Protein AF-A0A425DMB1-F1 (afdb_monomer_lite)

pLDDT: mean 73.44, std 11.32, range [36.34, 86.81]

Foldseek 3Di:
DVPPLPVVLVVLVVQFVDDSVCSVPDFVVVSVVRNVVVVCVVVVHDDDDDDDDDPDVVVVCCVVCVDDDDDDDDDDDDDTPVPVVCCVVVVDDPVVPDDPVRCCPDPPPPDPDDDPPDDD

InterPro domains:
  IPR029703 DNA polymerase epsilon catalytic subunit [PTHR10670] (1-53)
  IPR043502 DNA/RNA polymerase superfamily [SSF56672] (27-110)

Sequence (120 aa):
YDKYVHLFVFSLCTIIPLGSEDVLRKGSGTLCEALLMVEAFRGNIICPNKQVSVPFEALEMLRDCPDRWEKPLIYHLDVAAMYPNIILTTRLQPSAMVTPADCAACVHSTTCETSYVQYY

Secondary structure (DSSP, 8-state):
-IIIIIHHHHHHHTTSSS-HHHHHHS-HHHHHHHHHHHHHHHTTPPPPPPP---SHHHHHHHHH------PPP------TTHHHHHHHHTT--GGG---HHHHHT-TT-----SSSSS--

Radius of gyration: 24.14 Å; chains: 1; bounding box: 63×25×54 Å

Structure (mmCIF, N/CA/C/O backbone):
data_AF-A0A425DMB1-F1
#
_entry.id   AF-A0A425DMB1-F1
#
loop_
_atom_site.group_PDB
_atom_site.id
_atom_site.type_symbol
_atom_site.label_atom_id
_atom_site.label_alt_id
_atom_site.label_comp_id
_atom_site.label_asym_id
_atom_site.label_entity_id
_atom_site.label_seq_id
_atom_site.pdbx_PDB_ins_code
_atom_site.Cartn_x
_atom_site.Cartn_y
_atom_site.Cartn_z
_atom_site.occupancy
_atom_site.B_iso_or_equiv
_atom_site.auth_seq_id
_atom_site.auth_comp_id
_atom_site.auth_asym_id
_atom_site.auth_atom_id
_atom_site.pdbx_PDB_model_num
ATOM 1 N N . TYR A 1 1 ? -4.092 6.385 18.465 1.00 57.06 1 TYR A N 1
ATOM 2 C CA . TYR A 1 1 ? -2.735 5.850 18.261 1.00 57.06 1 TYR A CA 1
ATOM 3 C C . TYR A 1 1 ? -2.651 4.403 18.746 1.00 57.06 1 TYR A C 1
ATOM 5 O O . TYR A 1 1 ? -2.513 3.518 17.909 1.00 57.06 1 TYR A O 1
ATOM 13 N N . ASP A 1 2 ? -2.894 4.127 20.030 1.00 54.78 2 ASP A N 1
ATOM 14 C CA . ASP A 1 2 ? -2.723 2.780 20.615 1.00 54.78 2 ASP A CA 1
ATOM 15 C C . ASP A 1 2 ? -3.654 1.693 20.068 1.00 54.78 2 ASP A C 1
ATOM 17 O O . ASP A 1 2 ? -3.252 0.544 19.931 1.00 54.78 2 ASP A O 1
ATOM 21 N N . LYS A 1 3 ? -4.888 2.047 19.689 1.00 58.22 3 LYS A N 1
ATOM 22 C CA . LYS A 1 3 ? -5.890 1.058 19.258 1.00 58.22 3 LYS A CA 1
ATOM 23 C C . LYS A 1 3 ? -5.662 0.483 17.849 1.00 58.22 3 LYS A C 1
ATOM 25 O O . LYS A 1 3 ? -6.151 -0.602 17.568 1.00 58.22 3 LYS A O 1
ATOM 30 N N . TYR A 1 4 ? -4.946 1.195 16.972 1.00 60.75 4 TYR A N 1
ATOM 31 C CA . TYR A 1 4 ? -4.814 0.808 15.554 1.00 60.75 4 TYR A CA 1
ATOM 32 C C . TYR A 1 4 ? -3.417 1.016 14.961 1.00 60.75 4 TYR A C 1
ATOM 34 O O . TYR A 1 4 ? -3.004 0.234 14.117 1.00 60.75 4 TYR A O 1
ATOM 42 N N . VAL A 1 5 ? -2.678 2.046 15.383 1.00 66.94 5 VAL A N 1
ATOM 43 C CA . VAL A 1 5 ? -1.396 2.417 14.757 1.00 66.94 5 VAL A CA 1
ATOM 44 C C . VAL A 1 5 ? -0.229 1.738 15.464 1.00 66.94 5 VAL A C 1
ATOM 46 O O . VAL A 1 5 ? 0.654 1.208 14.805 1.00 66.94 5 VAL A O 1
ATOM 49 N N . HIS A 1 6 ? -0.251 1.691 16.798 1.00 72.81 6 HIS A N 1
ATOM 50 C CA . HIS A 1 6 ? 0.855 1.145 17.584 1.00 72.81 6 HIS A CA 1
ATOM 51 C C . HIS A 1 6 ? 1.111 -0.339 17.276 1.00 72.81 6 HIS A C 1
ATOM 53 O O . HIS A 1 6 ? 2.213 -0.710 16.886 1.00 72.81 6 HIS A O 1
ATOM 59 N N . LEU A 1 7 ? 0.080 -1.185 17.385 1.00 75.25 7 LEU A N 1
ATOM 60 C CA . LEU A 1 7 ? 0.194 -2.616 17.076 1.00 75.25 7 LEU A CA 1
ATOM 61 C C . LEU A 1 7 ? 0.550 -2.863 15.607 1.00 75.25 7 LEU A C 1
ATOM 63 O O . LEU A 1 7 ? 1.400 -3.696 15.323 1.00 75.25 7 LEU A O 1
ATOM 67 N N . PHE A 1 8 ? -0.041 -2.102 14.685 1.00 75.69 8 PHE A N 1
ATOM 68 C CA . PHE A 1 8 ? 0.216 -2.245 13.255 1.00 75.69 8 PHE A CA 1
ATOM 69 C C . PHE A 1 8 ? 1.668 -1.916 12.880 1.00 75.69 8 PHE A C 1
ATOM 71 O O . PHE A 1 8 ? 2.317 -2.705 12.199 1.00 75.69 8 PHE A O 1
ATOM 78 N N . VAL A 1 9 ? 2.209 -0.796 13.370 1.00 74.38 9 VAL A N 1
ATOM 79 C CA . VAL A 1 9 ? 3.599 -0.393 13.098 1.00 74.38 9 VAL A CA 1
ATOM 80 C C . VAL A 1 9 ? 4.580 -1.383 13.719 1.00 74.38 9 VAL A C 1
ATOM 82 O O . VAL A 1 9 ? 5.511 -1.811 13.046 1.00 74.38 9 VAL A O 1
ATOM 85 N N . PHE A 1 10 ? 4.353 -1.820 14.961 1.00 78.62 10 PHE A N 1
ATOM 86 C CA . PHE A 1 10 ? 5.225 -2.812 15.593 1.00 78.62 10 PHE A CA 1
ATOM 87 C C . PHE A 1 10 ? 5.191 -4.169 14.887 1.00 78.62 10 PHE A C 1
ATOM 89 O O . PHE A 1 10 ? 6.244 -4.778 14.730 1.00 78.62 10 PHE A O 1
ATOM 96 N N . SER A 1 11 ? 4.026 -4.625 14.414 1.00 80.31 11 SER A N 1
ATOM 97 C CA . SER A 1 11 ? 3.923 -5.836 13.591 1.00 80.31 11 SER A CA 1
ATOM 98 C C . SER A 1 11 ? 4.633 -5.699 12.245 1.00 80.31 11 SER A C 1
ATOM 100 O O . SER A 1 11 ? 5.169 -6.677 11.745 1.00 80.31 11 SER A O 1
ATOM 102 N N . LEU A 1 12 ? 4.668 -4.507 11.651 1.00 76.31 12 LEU A N 1
ATOM 103 C CA . LEU A 1 12 ? 5.408 -4.267 10.412 1.00 76.31 12 LEU A CA 1
ATOM 104 C C . LEU A 1 12 ? 6.925 -4.231 10.635 1.00 76.31 12 LEU A C 1
ATOM 106 O O . LEU A 1 12 ? 7.669 -4.781 9.825 1.00 76.31 12 LEU A O 1
ATOM 110 N N . CYS A 1 13 ? 7.385 -3.668 11.755 1.00 82.31 13 CYS A N 1
ATOM 111 C CA . CYS A 1 13 ? 8.800 -3.654 12.136 1.00 82.31 13 CYS A CA 1
ATOM 112 C C . CYS A 1 13 ? 9.390 -5.051 12.398 1.00 82.31 13 CYS A C 1
ATOM 114 O O . CYS A 1 13 ? 10.609 -5.186 12.446 1.00 82.31 13 CYS A O 1
ATOM 116 N N . THR A 1 14 ? 8.570 -6.096 12.589 1.00 82.31 14 THR A N 1
ATOM 117 C CA . THR A 1 14 ? 9.093 -7.469 12.729 1.00 82.31 14 THR A CA 1
ATOM 118 C C . THR A 1 14 ? 9.472 -8.102 11.391 1.00 82.31 14 THR A C 1
ATOM 120 O O . THR A 1 14 ? 10.223 -9.074 11.378 1.00 82.31 14 THR A O 1
ATOM 123 N N . ILE A 1 15 ? 8.959 -7.569 10.278 1.00 82.44 15 ILE A N 1
ATOM 124 C CA . ILE A 1 15 ? 9.150 -8.121 8.930 1.00 82.44 15 ILE A CA 1
ATOM 125 C C . ILE A 1 15 ? 10.013 -7.178 8.087 1.00 82.44 15 ILE A C 1
ATOM 127 O O . ILE A 1 15 ? 10.900 -7.621 7.360 1.00 82.44 15 ILE A O 1
ATOM 131 N N . ILE A 1 16 ? 9.764 -5.872 8.182 1.00 83.12 16 ILE A N 1
ATOM 132 C CA . ILE A 1 16 ? 10.474 -4.853 7.414 1.00 83.12 16 ILE A CA 1
ATOM 133 C C . ILE A 1 16 ? 11.740 -4.454 8.182 1.00 83.12 16 ILE A C 1
ATOM 135 O O . ILE A 1 16 ? 11.636 -4.084 9.352 1.00 83.12 16 ILE A O 1
ATOM 139 N N . PRO A 1 17 ? 12.926 -4.453 7.545 1.00 81.50 17 PRO A N 1
ATOM 14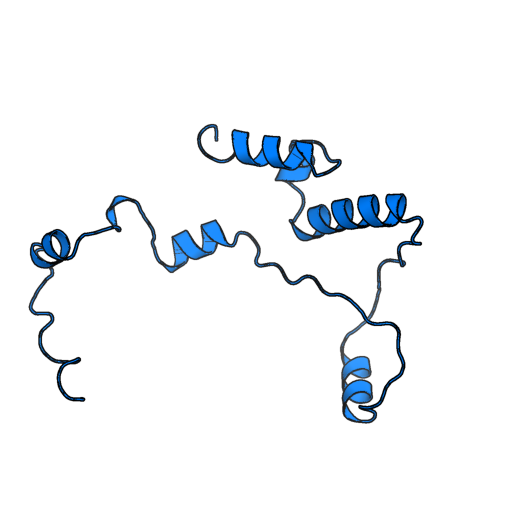0 C CA . PRO A 1 17 ? 14.195 -4.117 8.193 1.00 81.50 17 PRO A CA 1
ATOM 141 C C . PRO A 1 17 ? 14.364 -2.594 8.373 1.00 81.50 17 PRO A C 1
ATOM 143 O O . PRO A 1 17 ? 15.355 -2.014 7.935 1.00 81.50 17 PRO A O 1
ATOM 146 N N . LEU A 1 18 ? 13.376 -1.923 8.967 1.00 81.56 18 LEU A N 1
ATOM 147 C CA . LEU A 1 18 ? 13.338 -0.475 9.173 1.00 81.56 18 LEU A CA 1
ATOM 148 C C . LEU A 1 18 ? 12.818 -0.147 10.579 1.00 81.56 18 LEU A C 1
ATOM 150 O O . LEU A 1 18 ? 12.037 -0.897 11.161 1.00 81.56 18 LEU A O 1
ATOM 154 N N . GLY A 1 19 ? 13.248 0.993 11.128 1.00 84.25 19 GLY A N 1
ATOM 155 C CA . GLY A 1 19 ? 12.749 1.482 12.414 1.00 84.25 19 GLY A CA 1
ATOM 156 C C . GLY A 1 19 ? 11.289 1.939 12.333 1.00 84.25 19 GLY A C 1
ATOM 157 O O . GLY A 1 19 ? 10.794 2.286 11.262 1.00 84.25 19 GLY A O 1
ATOM 158 N N . SER A 1 20 ? 10.601 2.005 13.476 1.00 81.62 20 SER A N 1
ATOM 159 C CA . SER A 1 20 ? 9.183 2.400 13.546 1.00 81.62 20 SER A CA 1
ATOM 160 C C . SER A 1 20 ? 8.899 3.785 12.956 1.00 81.62 20 SER A C 1
ATOM 162 O O . SER A 1 20 ? 7.861 3.982 12.330 1.00 81.62 20 SER A O 1
ATOM 164 N N . GLU A 1 21 ? 9.831 4.730 13.105 1.00 81.31 21 GLU A N 1
ATOM 165 C CA . GLU A 1 21 ? 9.730 6.057 12.485 1.00 81.31 21 GLU A CA 1
ATOM 166 C C . GLU A 1 21 ? 9.803 5.993 10.953 1.00 81.31 21 GLU A C 1
ATOM 168 O O . GLU A 1 21 ? 9.067 6.704 10.271 1.00 81.31 21 GLU A O 1
ATOM 173 N N . ASP A 1 22 ? 10.649 5.123 10.398 1.00 79.56 22 ASP A N 1
ATOM 174 C CA . ASP A 1 22 ? 10.779 4.956 8.950 1.00 79.56 22 ASP A CA 1
ATOM 175 C C . ASP A 1 22 ? 9.588 4.197 8.366 1.00 79.5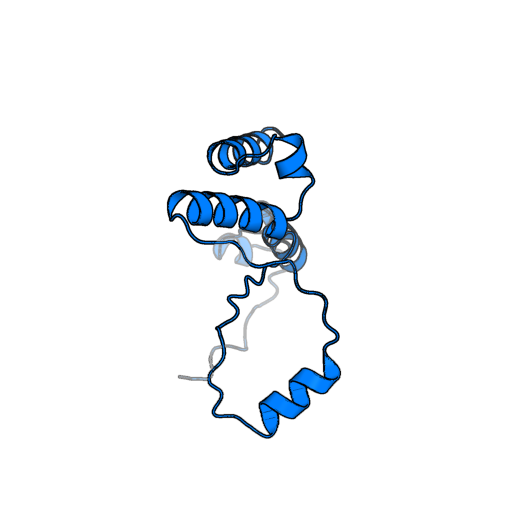6 22 ASP A C 1
ATOM 177 O O . ASP A 1 22 ? 9.062 4.595 7.330 1.00 79.56 22 ASP A O 1
ATOM 181 N N . VAL A 1 23 ? 9.092 3.165 9.054 1.00 76.81 23 VAL A N 1
ATOM 182 C CA . VAL A 1 23 ? 7.872 2.441 8.659 1.00 76.81 23 VAL A CA 1
ATOM 183 C C . VAL A 1 23 ? 6.659 3.373 8.615 1.00 76.81 23 VAL A C 1
ATOM 185 O O . VAL A 1 23 ? 5.811 3.240 7.737 1.00 76.81 23 VAL A O 1
ATOM 188 N N . LEU A 1 24 ? 6.588 4.347 9.527 1.00 78.88 24 LEU A N 1
ATOM 189 C CA . LEU A 1 24 ? 5.487 5.308 9.579 1.00 78.88 24 LEU A CA 1
ATOM 190 C C . LEU A 1 24 ? 5.597 6.416 8.516 1.00 78.88 24 LEU A C 1
ATOM 192 O O . LEU A 1 24 ? 4.577 6.938 8.067 1.00 78.88 24 LEU A O 1
ATOM 196 N N . ARG A 1 25 ? 6.818 6.813 8.136 1.00 80.06 25 ARG A N 1
ATOM 197 C CA . ARG A 1 25 ? 7.065 7.974 7.258 1.00 80.06 25 ARG A CA 1
ATOM 198 C C . ARG A 1 25 ? 7.314 7.609 5.801 1.00 80.06 25 ARG A C 1
ATOM 200 O O . ARG A 1 25 ? 7.124 8.456 4.927 1.00 80.06 25 ARG A O 1
ATOM 207 N N . LYS A 1 26 ? 7.796 6.400 5.521 1.00 80.25 26 LYS A N 1
ATOM 208 C CA . LYS A 1 26 ? 8.047 5.935 4.156 1.00 80.25 26 LYS A CA 1
ATOM 209 C C . LYS A 1 26 ? 6.755 5.413 3.534 1.00 80.25 26 LYS A C 1
ATOM 211 O O . LYS A 1 26 ? 5.902 4.844 4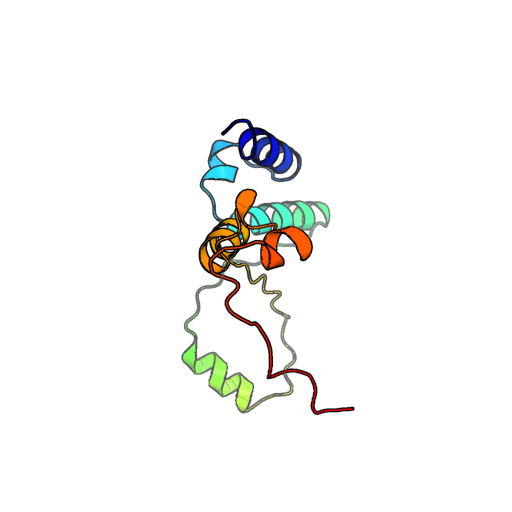.205 1.00 80.25 26 LYS A O 1
ATOM 216 N N . GLY A 1 27 ? 6.618 5.614 2.226 1.00 78.81 27 GLY A N 1
ATOM 217 C CA . GLY A 1 27 ? 5.506 5.044 1.471 1.00 78.81 27 GLY A CA 1
ATOM 218 C C . GLY A 1 27 ? 5.608 3.520 1.417 1.00 78.81 27 GLY A C 1
ATOM 219 O O . GLY A 1 27 ? 6.711 2.970 1.414 1.00 78.81 27 GLY A O 1
ATOM 220 N N . SER A 1 28 ? 4.467 2.845 1.309 1.00 79.50 28 SER A N 1
ATOM 221 C CA . SER A 1 28 ? 4.379 1.384 1.204 1.00 79.50 28 SER A CA 1
ATOM 222 C C . SER A 1 28 ? 5.232 0.810 0.069 1.00 79.50 28 SER A C 1
ATOM 224 O O . SER A 1 28 ? 5.852 -0.228 0.256 1.00 79.50 28 SER A O 1
ATOM 226 N N . GLY A 1 29 ? 5.389 1.527 -1.049 1.00 77.88 29 GLY A N 1
ATOM 227 C CA . GLY A 1 29 ? 6.310 1.136 -2.124 1.00 77.88 29 GLY A CA 1
ATOM 228 C C . GLY A 1 29 ? 7.769 0.992 -1.668 1.00 77.88 29 GLY A C 1
ATOM 229 O O . GLY A 1 29 ? 8.413 -0.002 -1.984 1.00 77.88 29 GLY A O 1
ATOM 230 N N . THR A 1 30 ? 8.277 1.919 -0.851 1.00 82.50 30 THR A N 1
ATOM 231 C CA . THR A 1 30 ? 9.634 1.824 -0.276 1.00 82.50 30 THR A CA 1
ATOM 232 C C . THR A 1 30 ? 9.741 0.691 0.746 1.00 82.50 30 THR A C 1
ATOM 234 O O . THR A 1 30 ? 10.782 0.044 0.846 1.00 82.50 30 THR A O 1
ATOM 237 N N . LEU A 1 31 ? 8.664 0.423 1.491 1.00 81.25 31 LEU A N 1
ATOM 238 C CA . LEU A 1 31 ? 8.607 -0.706 2.422 1.00 81.25 31 LEU A CA 1
ATOM 239 C C . LEU A 1 31 ? 8.647 -2.049 1.670 1.00 81.25 31 LEU A C 1
ATOM 241 O O . LEU A 1 31 ? 9.398 -2.945 2.051 1.00 81.25 31 LEU A O 1
ATOM 245 N N . CYS A 1 32 ? 7.901 -2.169 0.568 1.00 80.25 32 CYS A N 1
ATOM 246 C CA . CYS A 1 32 ? 7.915 -3.337 -0.313 1.00 80.25 32 CYS A CA 1
ATOM 247 C C . CYS A 1 32 ? 9.276 -3.532 -0.996 1.00 80.25 32 CYS A C 1
ATOM 249 O O . CYS A 1 32 ? 9.762 -4.658 -1.062 1.00 80.25 32 CYS A O 1
ATOM 251 N N . GLU A 1 33 ? 9.926 -2.457 -1.455 1.00 81.75 33 GLU A N 1
ATOM 252 C CA . GLU A 1 33 ? 11.292 -2.515 -1.997 1.00 81.75 33 GLU A CA 1
ATOM 253 C C . GLU A 1 33 ? 12.286 -3.067 -0.964 1.00 81.75 33 GLU A C 1
ATOM 255 O O . GLU A 1 33 ? 13.108 -3.917 -1.302 1.00 81.75 33 GLU A O 1
ATOM 260 N N . ALA A 1 34 ? 12.194 -2.640 0.302 1.00 83.75 34 ALA A N 1
ATOM 261 C CA . ALA A 1 34 ? 13.055 -3.145 1.371 1.00 83.75 34 ALA A CA 1
ATOM 262 C C . ALA A 1 34 ? 12.876 -4.656 1.596 1.00 83.75 34 ALA A C 1
ATOM 264 O O . ALA A 1 34 ? 13.866 -5.377 1.717 1.00 83.75 34 ALA A O 1
ATOM 265 N N . LEU A 1 35 ? 11.634 -5.150 1.585 1.00 83.06 35 LEU A N 1
ATOM 266 C CA . LEU A 1 35 ? 11.344 -6.584 1.687 1.00 83.06 35 LEU A CA 1
ATOM 267 C C . LEU A 1 35 ? 11.891 -7.370 0.489 1.00 83.06 35 LEU A C 1
ATOM 269 O O . LEU A 1 35 ? 12.538 -8.401 0.667 1.00 83.06 35 LEU A O 1
ATOM 273 N N . LEU A 1 36 ? 11.689 -6.864 -0.731 1.00 82.75 36 LEU A N 1
ATOM 274 C CA . LEU A 1 36 ? 12.195 -7.500 -1.949 1.00 82.75 36 LEU A CA 1
ATOM 275 C C . LEU A 1 36 ? 13.725 -7.537 -1.988 1.00 82.75 36 LEU A C 1
ATOM 277 O O . LEU A 1 36 ? 14.293 -8.533 -2.426 1.00 82.75 36 LEU A O 1
ATOM 281 N N . MET A 1 37 ? 14.402 -6.496 -1.498 1.00 82.94 37 MET A N 1
ATOM 282 C CA . MET A 1 37 ? 15.863 -6.485 -1.392 1.00 82.94 37 MET A CA 1
ATOM 283 C C . MET A 1 37 ? 16.379 -7.524 -0.392 1.00 82.94 37 MET A C 1
ATOM 285 O O . MET A 1 37 ? 17.400 -8.153 -0.663 1.00 82.94 37 MET A O 1
ATOM 289 N N . VAL A 1 38 ? 15.679 -7.747 0.728 1.00 85.44 38 VAL A N 1
ATOM 290 C CA . VAL A 1 38 ? 16.041 -8.798 1.695 1.00 85.44 38 VAL A CA 1
ATOM 291 C C . VAL A 1 38 ? 15.914 -10.184 1.068 1.00 85.44 38 VAL A C 1
ATOM 293 O O . VAL A 1 38 ? 16.843 -10.982 1.163 1.00 85.44 38 VAL A O 1
ATOM 296 N N . GLU A 1 39 ? 14.808 -10.474 0.385 1.00 81.00 39 GLU A N 1
ATOM 297 C CA . GLU A 1 39 ? 14.609 -11.783 -0.247 1.00 81.00 39 GLU A CA 1
ATOM 298 C C . GLU A 1 39 ? 15.544 -11.997 -1.449 1.00 81.00 39 GLU A C 1
ATOM 300 O O . GLU A 1 39 ? 16.100 -13.084 -1.614 1.00 81.00 39 GLU A O 1
ATOM 305 N N . ALA A 1 40 ? 15.826 -10.951 -2.233 1.00 81.69 40 ALA A N 1
ATOM 306 C CA . ALA A 1 40 ? 16.825 -11.002 -3.299 1.00 81.69 40 ALA A CA 1
ATOM 307 C C . ALA A 1 40 ? 18.236 -11.262 -2.749 1.00 81.69 40 ALA A C 1
ATOM 309 O O . ALA A 1 40 ? 18.958 -12.100 -3.291 1.00 81.69 40 ALA A O 1
ATOM 310 N N . PHE A 1 41 ? 18.609 -10.618 -1.637 1.00 85.25 41 PHE A N 1
ATOM 311 C CA . PHE A 1 41 ? 19.881 -10.867 -0.958 1.00 85.25 41 PHE A CA 1
ATOM 312 C C . PHE A 1 41 ? 19.985 -12.318 -0.471 1.00 85.25 41 PHE A C 1
ATOM 314 O O . PHE A 1 41 ? 20.994 -12.979 -0.711 1.00 85.25 41 PHE A O 1
ATOM 321 N N . ARG A 1 42 ? 18.922 -12.853 0.143 1.00 86.19 42 ARG A N 1
ATOM 322 C CA . ARG A 1 42 ? 18.868 -14.256 0.592 1.00 86.19 42 ARG A CA 1
ATOM 323 C C . ARG A 1 42 ? 18.939 -15.249 -0.567 1.00 86.19 42 ARG A C 1
ATOM 325 O O . ARG A 1 42 ? 19.540 -16.307 -0.419 1.00 86.19 42 ARG A O 1
ATOM 332 N N . GLY A 1 43 ? 18.356 -14.900 -1.711 1.00 85.31 43 GLY A N 1
ATOM 333 C CA . GLY A 1 43 ? 18.419 -15.679 -2.947 1.00 85.31 43 GLY A CA 1
ATOM 334 C C . GLY A 1 43 ? 19.709 -15.499 -3.755 1.00 85.31 43 GLY A C 1
ATOM 335 O O . GLY A 1 43 ? 19.826 -16.099 -4.821 1.00 85.31 43 GLY A O 1
ATOM 336 N N . ASN A 1 44 ? 20.659 -14.678 -3.289 1.00 86.81 44 ASN A N 1
ATOM 337 C CA . ASN A 1 44 ? 21.861 -14.281 -4.031 1.00 86.81 44 ASN A CA 1
ATOM 338 C C . ASN A 1 44 ? 21.547 -13.728 -5.443 1.00 86.81 44 ASN A C 1
ATOM 340 O O . ASN A 1 44 ? 22.264 -13.981 -6.412 1.00 86.81 44 ASN A O 1
ATOM 344 N N . ILE A 1 45 ? 20.441 -12.987 -5.558 1.00 78.81 45 ILE A N 1
ATOM 345 C CA . ILE A 1 45 ? 19.950 -12.363 -6.789 1.00 78.81 45 ILE A CA 1
ATOM 346 C C . ILE A 1 45 ? 20.417 -10.905 -6.814 1.00 78.81 45 ILE A C 1
ATOM 348 O O . ILE A 1 45 ? 20.177 -10.143 -5.880 1.00 78.81 45 ILE A O 1
ATOM 352 N N . ILE A 1 46 ? 21.061 -10.494 -7.909 1.00 82.31 46 ILE A N 1
ATOM 353 C CA . ILE A 1 46 ? 21.512 -9.109 -8.098 1.00 82.31 46 ILE A CA 1
ATOM 354 C C . ILE A 1 46 ? 20.299 -8.191 -8.306 1.00 82.31 46 ILE A C 1
ATOM 356 O O . ILE A 1 46 ? 19.544 -8.353 -9.271 1.00 82.31 46 ILE A O 1
ATOM 360 N N . CYS A 1 47 ? 20.143 -7.196 -7.429 1.00 77.94 47 CYS A N 1
ATOM 361 C CA . CYS A 1 47 ? 19.109 -6.170 -7.547 1.00 77.94 47 CYS A CA 1
ATOM 362 C C . CYS A 1 47 ? 19.411 -5.219 -8.724 1.00 77.94 47 CYS A C 1
ATOM 364 O O . CYS A 1 47 ? 20.532 -4.714 -8.824 1.00 77.94 47 CYS A O 1
ATOM 366 N N . PRO A 1 48 ? 18.447 -4.951 -9.624 1.00 77.12 48 PRO A N 1
ATOM 367 C CA . PRO A 1 48 ? 18.642 -4.019 -10.733 1.00 77.12 48 PRO A CA 1
ATOM 368 C C . PRO A 1 48 ? 18.750 -2.559 -10.255 1.00 77.12 48 PRO A C 1
ATOM 370 O O . PRO A 1 48 ? 18.205 -2.188 -9.217 1.00 77.12 48 PRO A O 1
ATOM 373 N N . ASN A 1 49 ? 19.420 -1.715 -11.047 1.00 79.62 49 ASN A N 1
ATOM 374 C CA . ASN A 1 49 ? 19.520 -0.275 -10.789 1.00 79.62 49 ASN A CA 1
ATOM 375 C C . ASN A 1 49 ? 18.163 0.430 -10.941 1.00 79.62 49 ASN A C 1
ATOM 377 O O . ASN A 1 49 ? 17.339 0.050 -11.777 1.00 79.62 49 ASN A O 1
ATOM 381 N N . LYS A 1 50 ? 17.962 1.505 -10.169 1.00 71.38 50 LYS A N 1
ATOM 382 C CA . LYS A 1 50 ? 16.748 2.328 -10.222 1.00 71.38 50 LYS A CA 1
ATOM 383 C C . LYS A 1 50 ? 16.603 2.975 -11.603 1.00 71.38 50 LYS A C 1
ATOM 385 O O . LYS A 1 50 ? 17.525 3.637 -12.075 1.00 71.38 50 LYS A O 1
ATOM 390 N N . GLN A 1 51 ? 15.461 2.758 -12.254 1.00 64.69 51 GLN A N 1
ATOM 391 C CA . GLN A 1 51 ? 15.227 3.242 -13.615 1.00 64.69 51 GLN A CA 1
ATOM 392 C C . GLN A 1 51 ? 15.049 4.765 -13.656 1.00 64.69 51 GLN A C 1
ATOM 394 O O . GLN A 1 51 ? 14.414 5.359 -12.785 1.00 64.69 51 GLN A O 1
ATOM 399 N N . VAL A 1 52 ? 15.584 5.373 -14.714 1.00 61.28 52 VAL A N 1
ATOM 400 C CA . VAL A 1 52 ? 15.402 6.780 -15.079 1.00 61.28 52 VAL A CA 1
ATOM 401 C C . VAL A 1 52 ? 14.919 6.777 -16.529 1.00 61.28 52 VAL A C 1
ATOM 403 O O . VAL A 1 52 ? 15.742 6.635 -17.428 1.00 61.28 52 VAL A O 1
ATOM 406 N N . SER A 1 53 ? 13.613 6.846 -16.804 1.00 58.41 53 SER A N 1
ATOM 407 C CA . SER A 1 53 ? 13.158 6.969 -18.201 1.00 58.41 53 SER A CA 1
ATOM 408 C C . SER A 1 53 ? 11.814 7.679 -18.382 1.00 58.41 53 SER A C 1
ATOM 410 O O . SER A 1 53 ? 10.958 7.697 -17.498 1.00 58.41 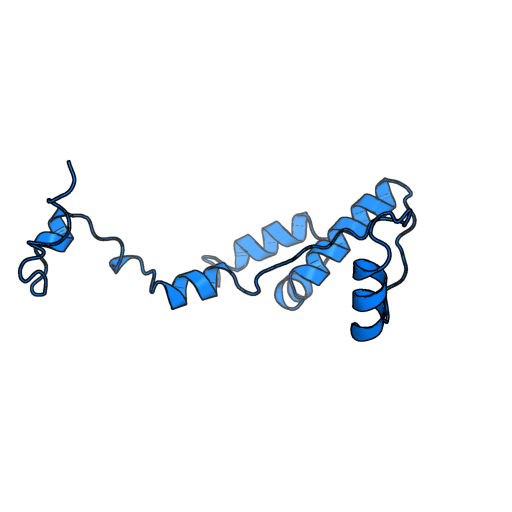53 SER A O 1
ATOM 412 N N . VAL A 1 54 ? 11.692 8.308 -19.557 1.00 55.75 54 VAL A N 1
ATOM 413 C CA . VAL A 1 54 ? 10.602 9.185 -20.009 1.00 55.75 54 VAL A CA 1
ATOM 414 C C . VAL A 1 54 ? 9.599 8.363 -20.849 1.00 55.75 54 VAL A C 1
ATOM 416 O O . VAL A 1 54 ? 10.046 7.535 -21.641 1.00 55.75 54 VAL A O 1
ATOM 419 N N . PRO A 1 55 ? 8.267 8.543 -20.723 1.00 58.25 55 PRO A N 1
ATOM 420 C CA . PRO A 1 55 ? 7.301 7.497 -21.105 1.00 58.25 55 PRO A CA 1
ATOM 421 C C . PRO A 1 55 ? 6.892 7.415 -22.589 1.00 58.25 55 PRO A C 1
ATOM 423 O O . PRO A 1 55 ? 6.278 6.428 -22.976 1.00 58.25 55 PRO A O 1
ATOM 426 N N . PHE A 1 56 ? 7.153 8.436 -23.413 1.00 61.94 56 PHE A N 1
ATOM 427 C CA . PHE A 1 56 ? 6.431 8.601 -24.689 1.00 61.94 56 PHE A CA 1
ATOM 428 C C . PHE A 1 56 ? 6.941 7.693 -25.828 1.00 61.94 56 PHE A C 1
ATOM 430 O O . PHE A 1 56 ? 6.154 6.967 -26.425 1.00 61.94 56 PHE A O 1
ATOM 437 N N . GLU A 1 57 ? 8.251 7.651 -26.082 1.00 64.88 57 GLU A N 1
ATOM 438 C CA . GLU A 1 57 ? 8.841 6.837 -27.168 1.00 64.88 57 GLU A CA 1
ATOM 439 C C . GLU A 1 57 ? 8.722 5.322 -26.914 1.00 64.88 57 GLU A C 1
ATOM 441 O O . GLU A 1 57 ? 8.589 4.522 -27.839 1.00 64.88 57 GLU A O 1
ATOM 446 N N . ALA A 1 58 ? 8.708 4.910 -25.643 1.00 65.69 58 ALA A N 1
ATOM 447 C CA . ALA A 1 58 ? 8.603 3.503 -25.262 1.00 65.69 58 ALA A CA 1
ATOM 448 C C . ALA A 1 58 ? 7.247 2.880 -25.644 1.00 65.69 58 ALA A C 1
ATOM 450 O O . ALA A 1 58 ? 7.179 1.683 -25.936 1.00 65.69 58 ALA A O 1
ATOM 451 N N . LEU A 1 59 ? 6.178 3.685 -25.652 1.00 70.94 59 LEU A N 1
ATOM 452 C CA . LEU A 1 59 ? 4.818 3.234 -25.950 1.00 70.94 59 LEU A CA 1
ATOM 453 C C . LEU A 1 59 ? 4.598 2.990 -27.450 1.00 70.94 59 LEU A C 1
ATOM 455 O O . LEU A 1 59 ? 3.916 2.030 -27.804 1.00 70.94 59 LEU A O 1
ATOM 459 N N . GLU A 1 60 ? 5.203 3.795 -28.329 1.00 80.06 60 GLU A N 1
ATOM 460 C CA . GLU A 1 60 ? 5.117 3.593 -29.786 1.00 80.06 60 GLU A CA 1
ATOM 461 C C . GLU A 1 60 ? 5.800 2.283 -30.204 1.00 80.06 60 GLU A C 1
ATOM 463 O O . GLU A 1 60 ? 5.211 1.460 -30.905 1.00 80.06 60 GLU A O 1
ATOM 468 N N . MET A 1 61 ? 6.985 2.004 -29.653 1.00 73.50 61 MET A N 1
ATOM 469 C CA . MET A 1 61 ? 7.709 0.755 -29.921 1.00 73.50 61 MET A CA 1
ATOM 470 C C . MET A 1 61 ? 6.992 -0.501 -29.401 1.00 73.50 61 MET A C 1
ATOM 472 O O . MET A 1 61 ? 7.173 -1.587 -29.948 1.00 73.50 61 MET A O 1
ATOM 476 N N . LEU A 1 62 ? 6.206 -0.390 -28.323 1.00 75.81 62 LEU A N 1
ATOM 477 C CA . LEU A 1 62 ? 5.371 -1.490 -27.819 1.00 75.81 62 LEU A CA 1
ATOM 478 C C . LEU A 1 62 ? 4.202 -1.802 -28.761 1.00 75.81 62 LEU A C 1
ATOM 480 O O . LEU A 1 62 ? 3.805 -2.960 -28.861 1.00 75.81 62 LEU A O 1
ATOM 484 N N . ARG A 1 63 ? 3.660 -0.790 -29.452 1.00 80.69 63 ARG A N 1
ATOM 485 C CA . ARG A 1 63 ? 2.559 -0.965 -30.407 1.00 80.69 63 ARG A CA 1
ATOM 486 C C . ARG A 1 63 ? 3.027 -1.617 -31.705 1.00 80.69 63 ARG A C 1
ATOM 488 O O . ARG A 1 63 ? 2.352 -2.508 -32.212 1.00 80.69 63 ARG A O 1
ATOM 495 N N . ASP A 1 64 ? 4.153 -1.154 -32.239 1.00 84.69 64 ASP A N 1
ATOM 496 C CA . ASP A 1 64 ? 4.586 -1.518 -33.591 1.00 84.69 64 ASP A CA 1
ATOM 497 C C . ASP A 1 64 ? 5.348 -2.860 -33.641 1.00 84.69 64 ASP A C 1
ATOM 499 O O . ASP A 1 64 ? 5.362 -3.520 -34.680 1.00 84.69 64 ASP A O 1
ATOM 503 N N . CYS A 1 65 ? 5.905 -3.319 -32.513 1.00 76.44 65 CYS A N 1
ATOM 504 C CA . CYS A 1 65 ? 6.559 -4.625 -32.379 1.00 76.44 65 CYS A CA 1
ATOM 505 C C . CYS A 1 65 ? 5.995 -5.382 -31.159 1.00 76.44 65 CYS A C 1
ATOM 507 O O . CYS A 1 65 ? 6.549 -5.245 -30.075 1.00 76.44 65 CYS A O 1
ATOM 509 N N . PRO A 1 66 ? 4.912 -6.169 -31.279 1.00 76.56 66 PRO A N 1
ATOM 510 C CA . PRO A 1 66 ? 4.292 -6.841 -30.130 1.00 76.56 66 PRO A CA 1
ATOM 511 C C . PRO A 1 66 ? 5.045 -8.098 -29.652 1.00 76.56 66 PRO A C 1
ATOM 513 O O . PRO A 1 66 ? 5.019 -8.406 -28.461 1.00 76.56 66 PRO A O 1
ATOM 516 N N . ASP A 1 67 ? 5.751 -8.802 -30.544 1.00 78.75 67 ASP A N 1
ATOM 517 C CA . ASP A 1 67 ? 6.574 -9.968 -30.192 1.00 78.75 67 ASP A CA 1
ATOM 518 C C . ASP A 1 67 ? 7.988 -9.529 -29.798 1.00 78.75 67 ASP A C 1
ATOM 520 O O . ASP A 1 67 ? 8.867 -9.328 -30.640 1.00 78.75 67 ASP A O 1
ATOM 524 N N . ARG A 1 68 ? 8.205 -9.359 -28.490 1.00 76.50 68 ARG A N 1
ATOM 525 C CA . ARG A 1 68 ? 9.460 -8.847 -27.919 1.00 76.50 68 ARG A CA 1
ATOM 526 C C . ARG A 1 68 ? 10.046 -9.835 -26.920 1.00 76.50 68 ARG A C 1
ATOM 528 O O . ARG A 1 68 ? 9.346 -10.353 -26.054 1.00 76.50 68 ARG A O 1
ATOM 535 N N . TRP A 1 69 ? 11.353 -10.061 -27.018 1.00 69.94 69 TRP A N 1
ATOM 536 C CA . TRP A 1 69 ? 12.122 -10.858 -26.061 1.00 69.94 69 TRP A CA 1
ATOM 537 C C . TRP A 1 69 ? 12.952 -9.935 -25.176 1.00 69.94 69 TRP A C 1
ATOM 539 O O . TRP A 1 69 ? 14.090 -9.590 -25.487 1.00 69.94 69 TRP A O 1
ATOM 549 N N . GLU A 1 70 ? 12.348 -9.512 -24.070 1.00 77.31 70 GLU A N 1
ATOM 550 C CA . GLU A 1 70 ? 12.928 -8.569 -23.116 1.00 77.31 70 GLU A CA 1
ATOM 551 C C . GLU A 1 70 ? 12.785 -9.097 -21.689 1.00 77.31 70 GLU A C 1
ATOM 553 O O . GLU A 1 70 ? 11.930 -9.932 -21.390 1.00 77.31 70 GLU A O 1
ATOM 558 N N . LYS A 1 71 ? 13.640 -8.618 -20.781 1.00 68.06 71 LYS A N 1
ATOM 559 C CA . LYS A 1 71 ? 13.559 -8.991 -19.367 1.00 68.06 71 LYS A CA 1
ATOM 560 C C . LYS A 1 71 ? 12.277 -8.388 -18.761 1.00 68.06 71 LYS A C 1
ATOM 562 O O . LYS A 1 71 ? 12.133 -7.167 -18.811 1.00 68.06 71 LYS A O 1
ATOM 567 N N . PRO A 1 72 ? 11.373 -9.191 -18.166 1.00 70.56 72 PRO A N 1
ATOM 568 C CA . PRO A 1 72 ? 10.101 -8.685 -17.661 1.00 70.56 72 PRO A CA 1
ATOM 569 C C . PRO A 1 72 ? 10.307 -7.723 -16.486 1.00 70.56 72 PRO A C 1
ATOM 571 O O . PRO A 1 72 ? 11.145 -7.956 -15.610 1.00 70.56 72 PRO A O 1
ATOM 574 N N . LEU A 1 73 ? 9.512 -6.652 -16.464 1.00 70.19 73 LEU A N 1
ATOM 575 C CA . LEU A 1 73 ? 9.434 -5.706 -15.353 1.00 70.19 73 LEU A CA 1
ATOM 576 C C . LEU A 1 73 ? 8.234 -6.071 -14.476 1.00 70.19 73 LEU A C 1
ATOM 578 O O . LEU A 1 73 ? 7.094 -6.070 -14.937 1.00 70.19 73 LEU A O 1
ATOM 582 N N . ILE A 1 74 ? 8.495 -6.400 -13.211 1.00 76.12 74 ILE A N 1
ATOM 583 C CA . ILE A 1 74 ? 7.452 -6.719 -12.232 1.00 76.12 74 ILE A CA 1
ATOM 584 C C . ILE A 1 74 ? 7.072 -5.419 -11.520 1.00 76.12 74 ILE A C 1
ATOM 586 O O . ILE A 1 74 ? 7.843 -4.906 -10.710 1.00 76.12 74 ILE A O 1
ATOM 590 N N . TYR A 1 75 ? 5.897 -4.876 -11.840 1.00 63.19 75 TYR A N 1
ATOM 591 C CA . TYR A 1 75 ? 5.361 -3.677 -11.196 1.00 63.19 75 TYR A CA 1
ATOM 592 C C . TYR A 1 75 ? 4.475 -4.041 -10.004 1.00 63.19 75 TYR A C 1
ATOM 594 O O . TYR A 1 75 ? 3.628 -4.927 -10.098 1.00 63.19 75 TYR A O 1
ATOM 602 N N . HIS A 1 76 ? 4.632 -3.306 -8.903 1.00 68.31 76 HIS A N 1
ATOM 603 C CA . HIS A 1 76 ? 3.715 -3.338 -7.768 1.00 68.31 76 HIS A CA 1
ATOM 604 C C . HIS A 1 76 ? 2.937 -2.021 -7.729 1.00 68.31 76 HIS A C 1
ATOM 606 O O . HIS A 1 76 ? 3.489 -0.976 -7.379 1.00 68.31 76 HIS A O 1
ATOM 612 N N . LEU A 1 77 ? 1.668 -2.063 -8.138 1.00 59.12 77 LEU A N 1
ATOM 613 C CA . LEU A 1 77 ? 0.751 -0.935 -7.988 1.00 59.12 77 LEU A CA 1
ATOM 614 C C . LEU A 1 77 ? 0.151 -0.960 -6.584 1.00 59.12 77 LEU A C 1
ATOM 616 O O . LEU A 1 77 ? -0.389 -1.981 -6.169 1.00 59.12 77 LEU A O 1
ATOM 620 N N . ASP A 1 78 ? 0.198 0.175 -5.893 1.00 76.56 78 ASP A N 1
ATOM 621 C CA . ASP A 1 78 ? -0.384 0.320 -4.561 1.00 76.56 78 ASP A CA 1
ATOM 622 C C . ASP A 1 78 ? -1.274 1.566 -4.478 1.00 76.56 78 ASP A C 1
ATOM 624 O O . ASP A 1 78 ? -0.982 2.607 -5.076 1.00 76.56 78 ASP A O 1
ATOM 628 N N . VAL A 1 79 ? -2.367 1.458 -3.724 1.00 70.00 79 VAL A N 1
ATOM 629 C CA . VAL A 1 79 ? -3.278 2.564 -3.436 1.00 70.00 79 VAL A CA 1
ATOM 630 C C . VAL A 1 79 ? -2.865 3.172 -2.104 1.00 70.00 79 VAL A C 1
ATOM 632 O O . VAL A 1 79 ? -3.081 2.598 -1.034 1.00 70.00 79 VAL A O 1
ATOM 635 N N . ALA A 1 80 ? -2.301 4.378 -2.165 1.00 72.12 80 ALA A N 1
ATOM 636 C CA . ALA A 1 80 ? -1.919 5.116 -0.970 1.00 72.12 80 ALA A CA 1
ATOM 637 C C . ALA A 1 80 ? -3.117 5.255 -0.020 1.00 72.12 80 ALA A C 1
ATOM 639 O O . ALA A 1 80 ? -4.201 5.661 -0.438 1.00 72.12 80 ALA A O 1
ATOM 640 N N . ALA A 1 81 ? -2.910 4.917 1.256 1.00 78.38 81 ALA A N 1
ATOM 641 C CA . ALA A 1 81 ? -3.931 5.005 2.299 1.00 78.38 81 ALA A CA 1
ATOM 642 C C . ALA A 1 81 ? -5.277 4.369 1.889 1.00 78.38 81 ALA A C 1
ATOM 644 O O . ALA A 1 81 ? -6.339 4.958 2.094 1.00 78.38 81 ALA A O 1
ATOM 645 N N . MET A 1 82 ? -5.228 3.154 1.329 1.00 82.38 82 MET A N 1
ATOM 646 C CA . MET A 1 82 ? -6.400 2.411 0.854 1.00 82.38 82 MET A CA 1
ATOM 647 C C . MET A 1 82 ? -7.556 2.402 1.867 1.00 82.38 82 MET A C 1
ATOM 649 O O . MET A 1 82 ? -8.659 2.822 1.532 1.00 82.38 82 MET A O 1
ATOM 653 N N . TYR A 1 83 ? -7.319 1.992 3.118 1.00 74.69 83 TYR A N 1
ATOM 654 C CA . TYR A 1 83 ? -8.389 1.909 4.121 1.00 74.69 83 TYR A CA 1
ATOM 655 C C . TYR A 1 83 ? -8.945 3.272 4.549 1.00 74.69 83 TYR A C 1
ATOM 657 O O . TYR A 1 83 ? -10.166 3.410 4.542 1.00 74.69 83 TYR A O 1
ATOM 665 N N . PRO A 1 84 ? -8.129 4.298 4.866 1.00 78.81 84 PRO A N 1
ATOM 666 C CA . PRO A 1 84 ? -8.643 5.651 5.080 1.00 78.81 84 PRO A CA 1
ATOM 667 C C . PRO A 1 84 ? -9.472 6.176 3.905 1.00 78.81 84 PRO A C 1
ATOM 669 O O . PRO A 1 84 ? -10.551 6.723 4.116 1.00 78.81 84 PRO A O 1
ATOM 672 N N . ASN A 1 85 ? -9.014 5.958 2.672 1.00 71.75 85 ASN A N 1
ATOM 673 C CA . ASN A 1 85 ? -9.727 6.405 1.480 1.00 71.75 85 ASN A CA 1
ATOM 674 C C . ASN A 1 85 ? -11.046 5.655 1.293 1.00 71.75 85 ASN A C 1
ATOM 676 O O . ASN A 1 85 ? -12.056 6.288 1.000 1.00 71.75 85 ASN A O 1
ATOM 680 N N . ILE A 1 86 ? -11.081 4.342 1.533 1.00 74.69 86 ILE A N 1
ATOM 681 C CA . ILE A 1 86 ? -12.323 3.559 1.535 1.00 74.69 86 ILE A CA 1
ATOM 682 C C . ILE A 1 86 ? -13.265 4.086 2.619 1.00 74.69 86 ILE A C 1
ATOM 684 O O . ILE A 1 86 ? -14.398 4.425 2.313 1.00 74.69 86 ILE A O 1
ATOM 688 N N . ILE A 1 87 ? -12.790 4.246 3.856 1.00 78.25 87 ILE A N 1
ATOM 689 C CA . ILE A 1 87 ? -13.586 4.735 4.990 1.00 78.25 87 ILE A CA 1
ATOM 690 C C . ILE A 1 87 ? -14.226 6.096 4.690 1.00 78.25 87 ILE A C 1
ATOM 692 O O . ILE A 1 87 ? -15.404 6.302 4.977 1.00 78.25 87 ILE A O 1
ATOM 696 N N . LEU A 1 88 ? -13.472 7.017 4.090 1.00 76.56 88 LEU A N 1
ATOM 697 C CA . LEU A 1 88 ? -13.956 8.358 3.765 1.00 76.56 88 LEU A CA 1
ATOM 698 C C . LEU A 1 88 ? -14.908 8.367 2.564 1.00 76.56 88 LEU A C 1
ATOM 700 O O . LEU A 1 88 ? -15.932 9.047 2.604 1.00 76.56 88 LEU A O 1
ATOM 704 N N . THR A 1 89 ? -14.598 7.608 1.511 1.00 78.81 89 THR A N 1
ATOM 705 C CA . THR A 1 89 ? -15.417 7.563 0.287 1.00 78.81 89 THR A CA 1
ATOM 706 C C . THR A 1 89 ? -16.748 6.854 0.507 1.00 78.81 89 THR A C 1
ATOM 708 O O . THR A 1 89 ? -17.774 7.326 0.023 1.00 78.81 89 THR A O 1
ATOM 711 N N . THR A 1 90 ? -16.765 5.774 1.287 1.00 73.62 90 THR A N 1
ATOM 712 C CA . THR A 1 90 ? -17.991 5.029 1.613 1.00 73.62 90 THR A CA 1
ATOM 713 C C . THR A 1 90 ? -18.651 5.502 2.905 1.00 73.62 90 THR A C 1
ATOM 715 O O . THR A 1 90 ? -19.716 5.007 3.270 1.00 73.62 90 THR A O 1
ATOM 718 N N . ARG A 1 91 ? -18.044 6.478 3.595 1.00 83.06 91 ARG A N 1
ATOM 719 C CA . ARG A 1 91 ? -18.494 7.007 4.892 1.00 83.06 91 ARG A CA 1
ATOM 720 C C . ARG A 1 91 ? -18.682 5.907 5.943 1.00 83.06 91 ARG A C 1
ATOM 722 O O . ARG A 1 91 ? -19.571 6.010 6.792 1.00 83.06 91 ARG A O 1
ATOM 729 N N . LEU A 1 92 ? -17.852 4.863 5.885 1.00 73.94 92 LEU A N 1
ATOM 730 C CA . LEU A 1 92 ? -17.894 3.745 6.824 1.00 73.94 92 LEU A CA 1
ATOM 731 C C . LEU A 1 92 ? -17.599 4.242 8.237 1.00 73.94 92 LEU A C 1
ATOM 733 O O . LEU A 1 92 ? -16.525 4.748 8.549 1.00 73.94 92 LEU A O 1
ATOM 737 N N . GLN A 1 93 ? -18.572 4.049 9.110 1.00 77.88 93 GLN A N 1
ATOM 738 C CA . GLN A 1 93 ? -18.488 4.340 10.532 1.00 77.88 93 GLN A CA 1
ATOM 739 C C . GLN A 1 93 ? -19.220 3.225 11.285 1.00 77.88 93 GLN A C 1
ATOM 741 O O . GLN A 1 93 ? -20.135 2.624 10.719 1.00 77.88 93 GLN A O 1
ATOM 746 N N . PRO A 1 94 ? -18.862 2.925 12.546 1.00 79.38 94 PRO A N 1
ATOM 747 C CA . PRO A 1 94 ? -19.522 1.862 13.305 1.00 79.38 94 PRO A CA 1
ATOM 748 C C . PRO A 1 94 ? -21.048 2.017 13.378 1.00 79.38 94 PRO A C 1
ATOM 750 O O . PRO A 1 94 ? -21.768 1.033 13.289 1.00 79.38 94 PRO A O 1
ATOM 753 N N . SER A 1 95 ? -21.537 3.255 13.458 1.00 77.94 95 SER A N 1
ATOM 754 C CA . SER A 1 95 ? -22.963 3.616 13.428 1.00 77.94 95 SER A CA 1
ATOM 755 C C . SER A 1 95 ? -23.635 3.444 12.062 1.00 77.94 95 SER A C 1
ATOM 757 O O . SER A 1 95 ? -24.857 3.402 11.998 1.00 77.94 95 SER A O 1
ATOM 759 N N . ALA A 1 96 ? -22.870 3.355 10.970 1.00 75.38 96 ALA A N 1
ATOM 760 C CA . ALA A 1 96 ? -23.392 3.142 9.619 1.00 75.38 96 ALA A CA 1
ATOM 761 C C . ALA A 1 96 ? -23.551 1.653 9.269 1.00 75.38 96 ALA A C 1
ATOM 763 O O . ALA A 1 96 ? -24.076 1.330 8.207 1.00 75.38 96 ALA A O 1
ATOM 764 N N . MET A 1 97 ? -23.132 0.739 10.151 1.00 79.12 97 MET A N 1
ATOM 765 C CA . MET A 1 97 ? -23.436 -0.686 10.026 1.00 79.12 97 MET A CA 1
ATOM 766 C C . MET A 1 97 ? -24.819 -0.963 10.624 1.00 79.12 97 MET A C 1
ATOM 768 O O . MET A 1 97 ? -24.938 -1.352 11.783 1.00 79.12 97 MET A O 1
ATOM 772 N N . VAL A 1 98 ? -25.864 -0.713 9.835 1.00 81.31 98 VAL A N 1
ATOM 773 C CA . VAL A 1 98 ? -27.266 -0.871 10.250 1.00 81.31 98 VAL A CA 1
ATOM 774 C C . VAL A 1 98 ? -27.838 -2.208 9.794 1.00 81.31 98 VAL A C 1
ATOM 776 O O . VAL A 1 98 ? -27.565 -2.667 8.683 1.00 81.31 98 VAL A O 1
ATOM 779 N N . THR A 1 99 ? -28.656 -2.838 10.638 1.00 84.38 99 THR A N 1
ATOM 780 C CA . THR A 1 99 ? -29.421 -4.014 10.215 1.00 84.38 99 THR A CA 1
ATOM 781 C C . THR A 1 99 ? -30.623 -3.586 9.366 1.00 84.38 99 THR A C 1
ATOM 783 O O . THR A 1 99 ? -31.065 -2.438 9.454 1.00 84.38 99 THR A O 1
ATOM 786 N N . PRO A 1 100 ? -31.206 -4.485 8.553 1.00 80.81 100 PRO A N 1
ATOM 787 C CA . PRO A 1 100 ? -32.412 -4.167 7.791 1.00 80.81 100 PRO A CA 1
ATOM 788 C C . PRO A 1 100 ? -33.582 -3.707 8.672 1.00 80.81 100 PRO A C 1
ATOM 790 O O . PRO A 1 100 ? -34.342 -2.835 8.262 1.00 80.81 100 PRO A O 1
ATOM 793 N N . ALA A 1 101 ? -33.699 -4.245 9.892 1.00 80.19 101 ALA A N 1
ATOM 794 C CA . ALA A 1 101 ? -34.715 -3.835 10.859 1.00 80.19 101 ALA A CA 1
ATOM 795 C C . ALA A 1 101 ? -34.472 -2.405 11.379 1.00 80.19 101 ALA A C 1
ATOM 797 O O . ALA A 1 101 ? -35.403 -1.602 11.407 1.00 80.19 101 ALA A O 1
ATOM 798 N N . ASP A 1 102 ? -33.219 -2.062 11.706 1.00 80.19 102 ASP A N 1
ATOM 799 C CA . ASP A 1 102 ? -32.841 -0.707 12.144 1.00 80.19 102 ASP A CA 1
ATOM 800 C C . ASP A 1 102 ? -32.982 0.318 11.008 1.00 80.19 102 ASP A C 1
ATOM 802 O O . ASP A 1 102 ? -33.403 1.454 11.221 1.00 80.19 102 ASP A O 1
ATOM 806 N N . CYS A 1 103 ? -32.664 -0.094 9.779 1.00 82.31 103 CYS A N 1
ATOM 807 C CA . CYS A 1 103 ? -32.816 0.718 8.576 1.00 82.31 103 CYS A CA 1
ATOM 808 C C . CYS A 1 103 ? -34.297 0.992 8.268 1.00 82.31 103 CYS A C 1
ATOM 810 O O . CYS A 1 103 ? -34.669 2.133 7.990 1.00 82.31 103 CYS A O 1
ATOM 812 N N . ALA A 1 104 ? -35.157 -0.026 8.382 1.00 79.25 104 ALA A N 1
ATOM 813 C CA . ALA A 1 104 ? -36.599 0.107 8.180 1.00 79.25 104 ALA A CA 1
ATOM 814 C C . ALA A 1 104 ? -37.251 1.044 9.211 1.00 79.25 104 ALA A C 1
ATOM 816 O O . ALA A 1 104 ? -38.183 1.769 8.871 1.00 79.25 104 ALA A O 1
ATOM 817 N N . ALA A 1 105 ? -36.724 1.089 10.438 1.00 82.50 105 ALA A N 1
ATOM 818 C CA . ALA A 1 105 ? -3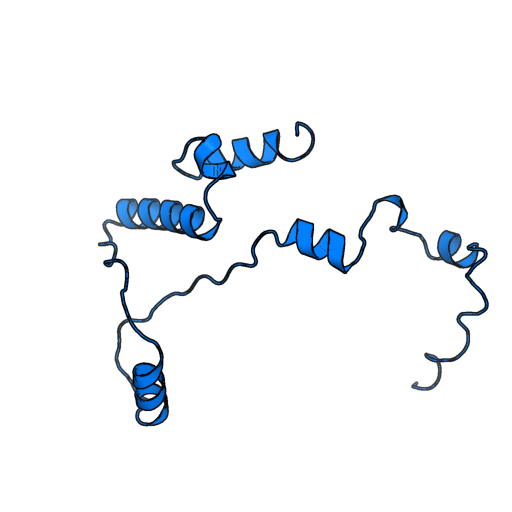7.188 1.978 11.503 1.00 82.50 105 ALA A CA 1
ATOM 819 C C . ALA A 1 105 ? -36.710 3.444 11.371 1.00 82.50 105 ALA A C 1
ATOM 821 O O . ALA A 1 105 ? -37.098 4.292 12.177 1.00 82.50 105 ALA A O 1
ATOM 822 N N . CYS A 1 106 ? -35.860 3.769 10.390 1.00 81.50 106 CYS A N 1
ATOM 823 C CA . CYS A 1 106 ? -35.321 5.117 10.210 1.00 81.50 106 CYS A CA 1
ATOM 824 C C . CYS A 1 106 ? -36.408 6.120 9.788 1.00 81.50 106 CYS A C 1
ATOM 826 O O . CYS A 1 106 ? -37.168 5.869 8.872 1.00 81.50 106 CYS A O 1
ATOM 828 N N . VAL A 1 107 ? -36.438 7.329 10.353 1.00 78.19 107 VAL A N 1
ATOM 829 C CA . VAL A 1 107 ? -37.428 8.371 9.978 1.00 78.19 107 VAL A CA 1
ATOM 830 C C . VAL A 1 107 ? -37.293 8.824 8.512 1.00 78.19 107 VAL A C 1
ATOM 832 O O . VAL A 1 107 ? -38.236 9.342 7.924 1.00 78.19 107 VAL A O 1
ATOM 835 N N . HIS A 1 108 ? -36.123 8.599 7.908 1.00 76.88 108 HIS A N 1
ATOM 836 C CA . HIS A 1 108 ? -35.860 8.857 6.491 1.00 76.88 108 HIS A CA 1
ATOM 837 C C . HIS A 1 108 ? -36.159 7.637 5.598 1.00 76.88 108 HIS A C 1
ATOM 839 O O . HIS A 1 108 ? -35.945 7.711 4.390 1.00 76.88 108 HIS A O 1
ATOM 845 N N . SER A 1 109 ? -36.662 6.524 6.155 1.00 68.62 109 SER A N 1
ATOM 846 C CA . SER A 1 109 ? -37.125 5.344 5.409 1.00 68.62 109 SER A CA 1
ATOM 847 C C . SER A 1 109 ? -38.496 5.588 4.760 1.00 68.62 109 SER A C 1
ATOM 849 O O . SER A 1 109 ? -39.382 4.741 4.762 1.00 68.62 109 SER A O 1
ATOM 851 N N . THR A 1 110 ? -38.718 6.762 4.169 1.00 62.06 110 THR A N 1
ATOM 852 C CA . THR A 1 110 ? -39.877 6.978 3.298 1.00 62.06 110 THR A CA 1
ATOM 853 C C . THR A 1 110 ? -39.779 6.039 2.094 1.00 62.06 110 THR A C 1
ATOM 855 O O . THR A 1 110 ? -39.021 6.300 1.165 1.00 62.06 110 THR A O 1
ATOM 858 N N . THR A 1 111 ? -40.502 4.915 2.184 1.00 59.84 111 THR A N 1
ATOM 859 C CA . THR A 1 111 ? -40.827 3.931 1.138 1.00 59.84 111 THR A CA 1
ATOM 860 C C . THR A 1 111 ? -39.717 3.692 0.118 1.00 59.84 111 THR A C 1
ATOM 862 O O . THR A 1 111 ? -39.741 4.228 -0.989 1.00 59.84 111 THR A O 1
ATOM 865 N N . CYS A 1 112 ? -38.790 2.792 0.445 1.00 52.44 112 CYS A N 1
ATOM 866 C CA . CYS A 1 112 ? -38.052 2.063 -0.583 1.00 52.44 112 CYS A CA 1
ATOM 867 C C . CYS A 1 112 ? -38.989 1.008 -1.204 1.00 52.44 112 CYS A C 1
ATOM 869 O O . CYS A 1 112 ? -38.820 -0.189 -1.003 1.00 52.44 112 CYS A O 1
ATOM 871 N N . GLU A 1 113 ? -40.027 1.450 -1.911 1.00 51.41 113 GLU A N 1
ATOM 872 C CA . GLU A 1 113 ? -40.805 0.592 -2.800 1.00 51.41 113 GLU A CA 1
ATOM 873 C C . GLU A 1 113 ? 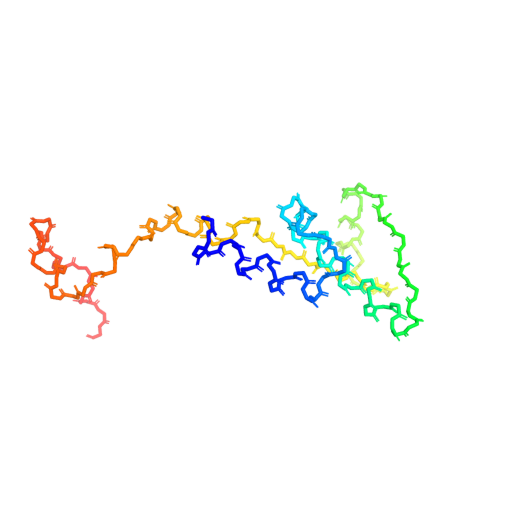-40.726 1.152 -4.220 1.00 51.41 113 GLU A C 1
ATOM 875 O O . GLU A 1 113 ? -40.868 2.351 -4.438 1.00 51.41 113 GLU A O 1
ATOM 880 N N . THR A 1 114 ? -40.522 0.235 -5.171 1.00 46.16 114 THR A N 1
ATOM 881 C CA . THR A 1 114 ? -40.528 0.375 -6.643 1.00 46.16 114 THR A CA 1
ATOM 882 C C . THR A 1 114 ? -39.237 0.789 -7.366 1.00 46.16 114 THR A C 1
ATOM 884 O O . THR A 1 114 ? -39.186 1.786 -8.076 1.00 46.16 114 THR A O 1
ATOM 887 N N . SER A 1 115 ? -38.204 -0.067 -7.338 1.00 44.69 115 SER A N 1
ATOM 888 C CA . SER A 1 115 ? -37.357 -0.240 -8.549 1.00 44.69 115 SER A CA 1
ATOM 889 C C . SER A 1 115 ? -36.671 -1.604 -8.744 1.00 44.69 115 SER A C 1
ATOM 891 O O . SER A 1 115 ? -36.018 -1.784 -9.765 1.00 44.69 115 SER A O 1
ATOM 893 N N . TYR A 1 116 ? -36.842 -2.596 -7.858 1.00 43.25 116 TYR A N 1
ATOM 894 C CA . TYR A 1 116 ? -36.170 -3.907 -8.000 1.00 43.25 116 TYR A CA 1
ATOM 895 C C . TYR A 1 116 ? -37.082 -5.140 -7.871 1.00 43.25 116 TYR A C 1
ATOM 897 O O . TYR A 1 116 ? -36.646 -6.193 -7.418 1.00 43.25 116 TYR A O 1
ATOM 905 N N . VAL A 1 117 ? -38.340 -5.053 -8.315 1.00 42.25 117 VAL A N 1
ATOM 906 C CA . VAL A 1 117 ? -39.166 -6.252 -8.562 1.00 42.25 117 VAL A CA 1
ATOM 907 C C . VAL A 1 117 ? -39.924 -6.092 -9.882 1.00 42.25 117 VAL A C 1
ATOM 909 O O . VAL A 1 117 ? -41.112 -5.806 -9.890 1.00 42.25 117 VAL A O 1
ATOM 912 N N . GLN A 1 118 ? -39.210 -6.198 -11.006 1.00 38.59 118 GLN A N 1
ATOM 913 C CA . GLN A 1 118 ? -39.764 -6.387 -12.360 1.00 38.59 118 GLN A CA 1
ATOM 914 C C . GLN A 1 118 ? -38.677 -6.979 -13.284 1.00 38.59 118 GLN A C 1
ATOM 916 O O . GLN A 1 118 ? -38.447 -6.473 -14.365 1.00 38.59 118 GLN A O 1
ATOM 921 N N . TYR A 1 119 ? -37.963 -8.020 -12.847 1.00 38.31 119 TYR A N 1
ATOM 922 C CA . TYR A 1 119 ? -37.227 -8.942 -13.730 1.00 38.31 119 TYR A CA 1
ATOM 923 C C . TYR A 1 119 ? -37.026 -10.255 -12.973 1.00 38.31 119 TYR A C 1
ATOM 925 O O . TYR A 1 119 ? -35.973 -10.438 -12.380 1.00 38.31 119 TYR A O 1
ATOM 933 N N . TYR A 1 120 ? -38.078 -11.072 -12.892 1.00 36.34 120 TYR A N 1
ATOM 934 C CA . TYR A 1 120 ? -38.117 -12.545 -12.942 1.00 36.34 120 TYR A CA 1
ATOM 935 C C . TYR A 1 120 ? -39.584 -12.978 -12.878 1.00 36.34 120 TYR A C 1
ATOM 937 O O . TYR A 1 120 ? -40.318 -12.422 -12.029 1.00 36.34 120 TYR A O 1
#

Organism: Aphanomyces astaci (NCBI:txid112090)